Protein AF-A0A2G4G0X0-F1 (afdb_monomer_lite)

Secondary structure (DSSP, 8-state):
-EEEEEEPPPSSGGGHHHHTTEEEEEEEEEETTEEEEEEEEEE-GGGS-PPPPPSS----S-GGGSS-EEEEE--TT-S--EEEEE--

Sequence (88 aa):
MSSTSFELSPHVAGMQRVAATYSLHGQISLLKTTLQITYQIEGKLAELKIPNCSSQPLRQDLLWQATCLEFFLAAAGNSDYWEYNLSP

Structure (mmCIF, N/CA/C/O backbone):
data_AF-A0A2G4G0X0-F1
#
_entry.id   AF-A0A2G4G0X0-F1
#
loop_
_atom_site.group_PDB
_atom_site.id
_atom_site.type_symbol
_atom_site.label_atom_id
_atom_site.label_alt_id
_atom_site.label_comp_id
_atom_site.label_asym_id
_atom_site.label_entity_id
_atom_site.label_seq_id
_atom_site.pdbx_PDB_ins_code
_atom_site.Cartn_x
_atom_site.Cartn_y
_atom_site.Cartn_z
_atom_site.occupancy
_atom_site.B_iso_or_equiv
_atom_site.auth_seq_id
_atom_site.auth_comp_id
_atom_site.auth_asym_id
_atom_site.auth_atom_id
_atom_site.pdbx_PDB_model_num
ATOM 1 N N . MET A 1 1 ? -0.082 12.695 18.676 1.00 61.28 1 MET A N 1
ATOM 2 C CA . MET A 1 1 ? -0.393 11.841 17.510 1.00 61.28 1 MET A CA 1
ATOM 3 C C . MET A 1 1 ? 0.520 10.639 17.604 1.00 61.28 1 MET A C 1
ATOM 5 O O . MET A 1 1 ? 1.708 10.850 17.810 1.00 61.28 1 MET A O 1
ATOM 9 N N . SER A 1 2 ? -0.021 9.421 17.565 1.00 77.56 2 SER A N 1
ATOM 10 C CA . SER A 1 2 ? 0.814 8.216 17.523 1.00 77.56 2 SER A CA 1
ATOM 11 C C . SER A 1 2 ? 1.116 7.906 16.062 1.00 77.56 2 SER A C 1
ATOM 13 O O . SER A 1 2 ? 0.191 7.896 15.247 1.00 77.56 2 SER A O 1
ATOM 15 N N . SER A 1 3 ? 2.391 7.721 15.741 1.00 87.44 3 SER A N 1
ATOM 16 C CA . SER A 1 3 ? 2.855 7.292 14.425 1.00 87.44 3 SER A CA 1
ATOM 17 C C . SER A 1 3 ? 3.765 6.088 14.610 1.00 87.44 3 SER A C 1
ATOM 19 O O . SER A 1 3 ? 4.537 6.030 15.570 1.00 87.44 3 SER A O 1
ATOM 21 N N . THR A 1 4 ? 3.662 5.123 13.709 1.00 93.50 4 THR A N 1
ATOM 22 C CA . THR A 1 4 ? 4.485 3.919 13.707 1.00 93.50 4 THR A CA 1
ATOM 23 C C . THR A 1 4 ? 5.043 3.723 12.309 1.00 93.50 4 THR A C 1
ATOM 25 O O . THR A 1 4 ? 4.291 3.695 11.336 1.00 93.50 4 THR A O 1
ATOM 28 N N . SER A 1 5 ? 6.364 3.604 12.211 1.00 94.88 5 SER A N 1
ATOM 29 C CA . SER A 1 5 ? 7.029 3.196 10.976 1.00 94.88 5 SER A CA 1
ATOM 30 C C . SER A 1 5 ? 7.054 1.675 10.883 1.00 94.88 5 SER A C 1
ATOM 32 O O . SER A 1 5 ? 7.182 0.995 11.903 1.00 94.88 5 SER A O 1
ATOM 34 N N . PHE A 1 6 ? 6.967 1.150 9.670 1.00 91.81 6 PHE A N 1
ATOM 35 C CA . PHE A 1 6 ? 7.064 -0.278 9.401 1.00 91.81 6 PHE A CA 1
ATOM 36 C C . PHE A 1 6 ? 7.860 -0.545 8.122 1.00 91.81 6 PHE A C 1
ATOM 38 O O . PHE A 1 6 ? 7.979 0.317 7.250 1.00 91.81 6 PHE A O 1
ATOM 45 N N . GLU A 1 7 ? 8.374 -1.763 8.016 1.00 91.44 7 GLU A N 1
ATOM 46 C CA . GLU A 1 7 ? 8.981 -2.323 6.812 1.00 91.44 7 GLU A CA 1
ATOM 47 C C . GLU A 1 7 ? 8.238 -3.617 6.482 1.00 91.44 7 GLU A C 1
ATOM 49 O O . GLU A 1 7 ? 7.967 -4.431 7.371 1.00 91.44 7 GLU A O 1
ATOM 54 N N . LEU A 1 8 ? 7.862 -3.792 5.217 1.00 83.75 8 LEU A N 1
ATOM 55 C CA . LEU A 1 8 ? 7.174 -4.993 4.765 1.00 83.75 8 LEU A CA 1
ATOM 56 C C . LEU A 1 8 ? 8.182 -5.996 4.212 1.00 83.75 8 LEU A C 1
ATOM 58 O O . LEU A 1 8 ? 8.931 -5.715 3.280 1.00 83.75 8 LEU A O 1
ATOM 62 N N . SER A 1 9 ? 8.161 -7.198 4.782 1.00 81.69 9 SER A N 1
ATOM 63 C CA . SER A 1 9 ? 8.931 -8.340 4.296 1.00 81.69 9 SER A CA 1
ATOM 64 C C . SER A 1 9 ? 8.070 -9.215 3.380 1.00 81.69 9 SER A C 1
ATOM 66 O O . SER A 1 9 ? 6.891 -9.422 3.677 1.00 81.69 9 SER A O 1
ATOM 68 N N . PRO A 1 10 ? 8.622 -9.779 2.290 1.00 79.25 10 PRO A N 1
ATOM 69 C CA . PRO A 1 10 ? 7.869 -10.684 1.430 1.00 79.25 10 PRO A CA 1
ATOM 70 C C . PRO A 1 10 ? 7.344 -11.904 2.190 1.00 79.25 10 PRO A C 1
ATOM 72 O O . PRO A 1 10 ? 8.072 -12.536 2.952 1.00 79.25 10 PRO A O 1
ATOM 75 N N . HIS A 1 11 ? 6.091 -12.275 1.923 1.00 73.06 11 HIS A N 1
ATOM 76 C CA . HIS A 1 11 ? 5.402 -13.373 2.608 1.00 73.06 11 HIS A CA 1
ATOM 77 C C . HIS A 1 11 ? 6.019 -14.762 2.335 1.00 73.06 11 HIS A C 1
ATOM 79 O O . HIS A 1 11 ? 5.848 -15.687 3.125 1.00 73.06 11 HIS A O 1
ATOM 85 N N . VAL A 1 12 ? 6.745 -14.943 1.225 1.00 71.50 12 VAL A N 1
ATOM 86 C CA . VAL A 1 12 ? 7.277 -16.253 0.813 1.00 71.50 12 VAL A CA 1
ATOM 87 C C . VAL A 1 12 ? 8.800 -16.226 0.744 1.00 71.50 12 VAL A C 1
ATOM 89 O O . VAL A 1 12 ? 9.381 -15.407 0.034 1.00 71.50 12 VAL A O 1
ATOM 92 N N . ALA A 1 13 ? 9.450 -17.192 1.404 1.00 63.41 13 ALA A N 1
ATOM 93 C CA . ALA A 1 13 ? 10.910 -17.334 1.427 1.00 63.41 13 ALA A CA 1
ATOM 94 C C . ALA A 1 13 ? 11.544 -17.379 0.017 1.00 63.41 13 ALA A C 1
ATOM 96 O O . ALA A 1 13 ? 12.629 -16.855 -0.189 1.00 63.41 13 ALA A O 1
ATOM 97 N N . GLY A 1 14 ? 10.844 -17.909 -0.993 1.00 62.75 14 GLY A N 1
ATOM 98 C CA . GLY A 1 14 ? 11.308 -17.929 -2.389 1.00 62.75 14 GLY A CA 1
ATOM 99 C C . GLY A 1 14 ? 11.382 -16.560 -3.089 1.00 62.75 14 GLY A C 1
ATOM 100 O O . GLY A 1 14 ? 11.981 -16.460 -4.158 1.00 62.75 14 GLY A O 1
ATOM 101 N N . MET A 1 15 ? 10.821 -15.495 -2.504 1.00 67.75 15 MET A N 1
ATOM 102 C CA . MET A 1 15 ? 10.869 -14.128 -3.050 1.00 67.75 15 MET A CA 1
ATOM 103 C C . MET A 1 15 ? 12.071 -13.314 -2.548 1.00 67.75 15 MET A C 1
ATOM 105 O O . MET A 1 15 ? 12.128 -12.110 -2.773 1.00 67.75 15 MET A O 1
ATOM 109 N N . GLN A 1 16 ? 13.079 -13.940 -1.934 1.00 63.88 16 GLN A N 1
ATOM 110 C CA . GLN A 1 16 ? 14.298 -13.253 -1.469 1.00 63.88 16 GLN A CA 1
ATOM 111 C C . GLN A 1 16 ? 15.013 -12.455 -2.570 1.00 63.88 16 GLN A C 1
ATOM 113 O O . GLN A 1 16 ? 15.559 -11.389 -2.304 1.00 63.88 16 GLN A O 1
ATOM 118 N N . ARG A 1 17 ? 14.961 -12.911 -3.830 1.00 64.75 17 ARG A N 1
ATOM 119 C CA . ARG A 1 17 ? 15.482 -12.139 -4.975 1.00 64.75 17 ARG A CA 1
ATOM 120 C C . ARG A 1 17 ? 14.699 -10.848 -5.236 1.00 64.75 17 ARG A C 1
ATOM 122 O O . ARG A 1 17 ? 15.294 -9.848 -5.627 1.00 64.75 17 ARG A O 1
ATOM 129 N N . VAL A 1 18 ? 13.387 -10.864 -5.003 1.00 69.06 18 VAL A N 1
ATOM 130 C CA . VAL A 1 18 ? 12.521 -9.678 -5.095 1.00 69.06 18 VAL A CA 1
ATOM 131 C C . VAL A 1 18 ? 12.791 -8.752 -3.907 1.00 69.06 18 VAL A C 1
ATOM 133 O O . VAL A 1 18 ? 12.967 -7.560 -4.121 1.00 69.06 18 VAL A O 1
ATOM 136 N N . ALA A 1 19 ? 12.951 -9.303 -2.697 1.00 67.00 19 ALA A N 1
ATOM 137 C CA . ALA A 1 19 ? 13.342 -8.558 -1.491 1.00 67.00 19 ALA A CA 1
ATOM 138 C C . ALA A 1 19 ? 14.696 -7.839 -1.641 1.00 67.00 19 ALA A C 1
ATOM 140 O O . ALA A 1 19 ? 14.906 -6.767 -1.094 1.00 67.00 19 ALA A O 1
ATOM 141 N N . ALA A 1 20 ? 15.626 -8.430 -2.398 1.00 75.25 20 ALA A N 1
ATOM 142 C CA . ALA A 1 20 ? 16.916 -7.813 -2.700 1.00 75.25 20 ALA A CA 1
ATOM 143 C C . ALA A 1 20 ? 16.825 -6.701 -3.763 1.00 75.25 20 ALA A C 1
ATOM 145 O O . ALA A 1 20 ? 17.778 -5.949 -3.944 1.00 75.25 20 ALA A O 1
ATOM 146 N N . THR A 1 21 ? 15.711 -6.627 -4.498 1.00 86.94 21 THR A N 1
ATOM 147 C CA . THR A 1 21 ? 15.511 -5.673 -5.601 1.00 86.94 21 THR A CA 1
ATOM 148 C C . THR A 1 21 ? 14.612 -4.508 -5.197 1.00 86.94 21 THR A C 1
ATOM 150 O O . THR A 1 21 ? 14.793 -3.405 -5.712 1.00 86.94 21 THR A O 1
ATOM 153 N N . TYR A 1 22 ? 13.662 -4.750 -4.294 1.00 89.69 22 TYR A N 1
ATOM 154 C CA . TYR A 1 22 ? 12.693 -3.766 -3.835 1.00 89.69 22 TYR A CA 1
ATOM 155 C C . TYR A 1 22 ? 12.62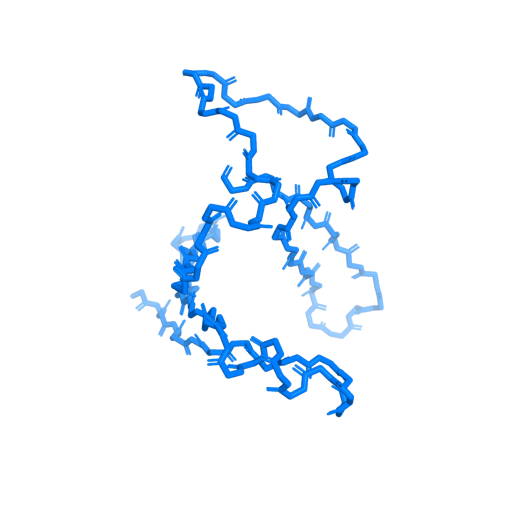9 -3.734 -2.316 1.00 89.69 22 TYR A C 1
ATOM 157 O O . TYR A 1 22 ? 12.609 -4.785 -1.678 1.00 89.69 22 TYR A O 1
ATOM 165 N N . SER A 1 23 ? 12.511 -2.534 -1.761 1.00 91.38 23 SER A N 1
ATOM 166 C CA . SER A 1 23 ? 12.156 -2.320 -0.361 1.00 91.38 23 SER A CA 1
ATOM 167 C C . SER A 1 23 ? 10.823 -1.581 -0.285 1.00 91.38 23 SER A C 1
ATOM 169 O O . SER A 1 23 ? 10.495 -0.761 -1.149 1.00 91.38 23 SER A O 1
ATOM 171 N N . LEU A 1 24 ? 10.028 -1.904 0.733 1.00 91.56 24 LEU A N 1
ATOM 172 C CA . LEU A 1 24 ? 8.749 -1.255 0.983 1.00 91.56 24 LEU A CA 1
ATOM 173 C C . LEU A 1 24 ? 8.667 -0.846 2.446 1.00 91.56 24 LEU A C 1
ATOM 175 O O . LEU A 1 24 ? 8.528 -1.681 3.341 1.00 91.56 24 LEU A O 1
ATOM 179 N N . HIS A 1 25 ? 8.729 0.459 2.660 1.00 94.56 25 HIS A N 1
ATOM 180 C CA . HIS A 1 25 ? 8.588 1.078 3.965 1.00 94.56 25 HIS A CA 1
ATOM 181 C C . HIS A 1 25 ? 7.258 1.807 4.045 1.00 94.56 25 HIS A C 1
ATOM 183 O O . HIS A 1 25 ? 6.649 2.159 3.032 1.00 94.56 25 HIS A O 1
ATOM 189 N N . GLY A 1 26 ? 6.823 2.092 5.260 1.00 94.62 26 GLY A N 1
ATOM 190 C CA . GLY A 1 26 ? 5.688 2.964 5.440 1.00 94.62 26 GLY A CA 1
ATOM 191 C C . GLY A 1 26 ? 5.592 3.560 6.822 1.00 94.62 26 GLY A C 1
ATOM 192 O O . GLY A 1 26 ? 6.336 3.225 7.745 1.00 94.62 26 GLY A O 1
ATOM 193 N N . GLN A 1 27 ? 4.651 4.482 6.935 1.00 96.44 27 GLN A N 1
ATOM 194 C CA . GLN A 1 27 ? 4.254 5.093 8.188 1.00 96.44 27 GLN A CA 1
ATOM 195 C C . GLN A 1 27 ? 2.745 5.030 8.306 1.00 96.44 27 GLN A C 1
ATOM 197 O O . GLN A 1 27 ? 2.030 5.323 7.349 1.00 96.44 27 GLN A O 1
ATOM 202 N N . ILE A 1 28 ? 2.268 4.681 9.493 1.00 95.31 28 ILE A N 1
ATOM 203 C CA . ILE A 1 28 ? 0.853 4.691 9.837 1.00 95.31 28 ILE A CA 1
ATOM 204 C C . ILE A 1 28 ? 0.629 5.610 11.030 1.00 95.31 28 ILE A C 1
ATOM 206 O O . ILE A 1 28 ? 1.361 5.557 12.018 1.00 95.31 28 ILE A O 1
ATOM 210 N N . SER A 1 29 ? -0.382 6.469 10.946 1.00 95.25 29 SER A N 1
ATOM 211 C CA . SER A 1 29 ? -0.750 7.369 12.036 1.00 95.25 29 SER A CA 1
ATOM 212 C C . SER A 1 29 ? -2.260 7.529 12.146 1.00 95.25 29 SER A C 1
ATOM 214 O O . SER A 1 29 ? -2.977 7.553 11.147 1.00 95.25 29 SER A O 1
ATOM 216 N N . LEU A 1 30 ? -2.745 7.646 13.383 1.00 92.69 30 LEU A N 1
ATOM 217 C CA . LEU A 1 30 ? -4.147 7.944 13.662 1.00 92.69 30 LEU A CA 1
ATOM 218 C C . LEU A 1 30 ? -4.301 9.432 14.002 1.00 92.69 30 LEU A C 1
ATOM 220 O O . LEU A 1 30 ? -3.807 9.918 15.026 1.00 92.69 30 LEU A O 1
ATOM 224 N N . LEU A 1 31 ? -5.010 10.151 13.136 1.00 92.50 31 LEU A N 1
ATOM 225 C CA . LEU A 1 31 ? -5.284 11.581 13.225 1.00 92.50 31 LEU A CA 1
ATOM 226 C C . LEU A 1 31 ? -6.766 11.798 13.543 1.00 92.50 31 LEU A C 1
ATOM 228 O O . LEU A 1 31 ? -7.598 11.915 12.646 1.00 92.50 31 LEU A O 1
ATOM 232 N N . LYS A 1 32 ? -7.103 11.868 14.837 1.00 89.69 32 LYS A N 1
ATOM 233 C CA . LYS A 1 32 ? -8.489 11.932 15.340 1.00 89.69 32 LYS A CA 1
ATOM 234 C C . LYS A 1 32 ? -9.313 10.727 14.860 1.00 89.69 32 LYS A C 1
ATOM 236 O O . LYS A 1 32 ? -9.298 9.693 15.510 1.00 89.69 32 LYS A O 1
ATOM 241 N N . THR A 1 33 ? -9.994 10.864 13.727 1.00 90.81 33 THR A N 1
ATOM 242 C CA . THR A 1 33 ? -10.859 9.854 13.099 1.00 90.81 33 THR A CA 1
ATOM 243 C C . THR A 1 33 ? -10.336 9.389 11.738 1.00 90.81 33 THR A C 1
ATOM 245 O O . THR A 1 33 ? -11.018 8.648 11.041 1.00 90.81 33 THR A O 1
ATOM 248 N N . THR A 1 34 ? -9.150 9.845 11.330 1.00 92.81 34 THR A N 1
ATOM 249 C CA . THR A 1 34 ? -8.536 9.515 10.040 1.00 92.81 34 THR A CA 1
ATOM 250 C C . THR A 1 34 ? -7.314 8.640 10.257 1.00 92.81 34 THR A C 1
ATOM 252 O O . THR A 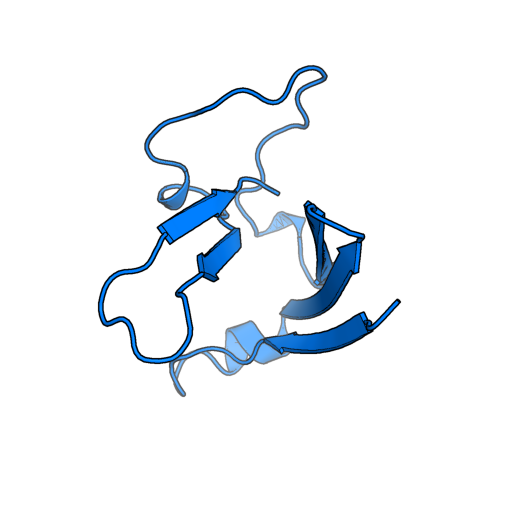1 34 ? -6.415 9.009 11.013 1.00 92.81 34 THR A O 1
ATOM 255 N N . LEU A 1 35 ? -7.271 7.495 9.582 1.00 93.06 35 LEU A N 1
ATOM 256 C CA . LEU A 1 35 ? -6.064 6.690 9.467 1.00 93.06 35 LEU A CA 1
ATOM 257 C C . LEU A 1 35 ? -5.273 7.194 8.261 1.00 93.06 35 LEU A C 1
ATOM 259 O O . LEU A 1 35 ? -5.774 7.163 7.140 1.00 93.06 35 LEU A O 1
ATOM 263 N N . GLN A 1 36 ? -4.060 7.680 8.494 1.00 95.12 36 GLN A N 1
ATOM 264 C CA . GLN A 1 36 ? -3.152 8.084 7.430 1.00 95.12 36 GLN A CA 1
ATOM 265 C C . GLN A 1 36 ? -2.064 7.026 7.288 1.00 95.12 36 GLN A C 1
ATOM 267 O O . GLN A 1 36 ? -1.387 6.705 8.267 1.00 95.12 36 GLN A O 1
ATOM 272 N N . ILE A 1 37 ? -1.895 6.520 6.068 1.00 94.69 37 ILE A N 1
ATOM 273 C CA . ILE A 1 37 ? -0.854 5.560 5.709 1.00 94.69 37 ILE A CA 1
ATOM 274 C C . ILE A 1 37 ? -0.050 6.151 4.555 1.00 94.69 37 ILE A C 1
ATOM 276 O O . ILE A 1 37 ? -0.624 6.593 3.562 1.00 94.69 37 ILE A O 1
ATOM 280 N N . THR A 1 38 ? 1.270 6.151 4.693 1.00 95.06 38 THR A N 1
ATOM 281 C CA . THR A 1 38 ? 2.206 6.506 3.626 1.00 95.06 38 THR A CA 1
ATOM 282 C C . THR A 1 38 ? 3.029 5.275 3.295 1.00 95.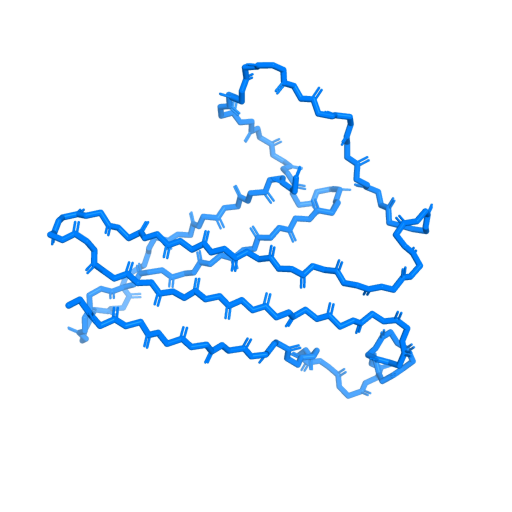06 38 THR A C 1
ATOM 284 O O . THR A 1 38 ? 3.581 4.658 4.204 1.00 95.06 38 THR A O 1
ATOM 287 N N . TYR A 1 39 ? 3.140 4.951 2.010 1.00 94.19 39 TYR A N 1
ATOM 288 C CA . TYR A 1 39 ? 4.013 3.897 1.502 1.00 94.19 39 TYR A CA 1
ATOM 289 C C . TYR A 1 39 ? 5.174 4.514 0.729 1.00 94.19 39 TYR A C 1
ATOM 291 O O . TYR A 1 39 ? 4.998 5.496 0.009 1.00 94.19 39 TYR A O 1
ATOM 299 N N . GLN A 1 40 ? 6.349 3.913 0.855 1.00 95.12 40 GLN A N 1
ATOM 300 C CA . GLN A 1 40 ? 7.545 4.256 0.101 1.00 95.12 40 GLN A CA 1
ATOM 301 C C . GLN A 1 40 ? 8.109 2.974 -0.502 1.00 95.12 40 GLN A C 1
ATOM 303 O O . GLN A 1 40 ? 8.595 2.103 0.219 1.00 95.12 40 GLN A O 1
ATOM 308 N N . ILE A 1 41 ? 8.003 2.866 -1.826 1.00 92.75 41 ILE A N 1
ATOM 309 C CA . ILE A 1 41 ? 8.551 1.760 -2.611 1.00 92.75 41 ILE A CA 1
ATOM 310 C C . ILE A 1 41 ? 9.869 2.238 -3.220 1.00 92.75 41 ILE A C 1
ATOM 312 O O . ILE A 1 41 ? 9.892 3.243 -3.932 1.00 92.75 41 ILE A O 1
ATOM 316 N N . GLU A 1 42 ? 10.951 1.506 -2.990 1.00 93.25 42 GLU A N 1
ATOM 317 C CA . GLU A 1 42 ? 12.247 1.758 -3.623 1.00 93.25 42 GLU A CA 1
ATOM 318 C C . GLU A 1 42 ? 12.714 0.524 -4.390 1.00 93.25 42 GLU A C 1
ATOM 320 O O . GLU A 1 42 ? 12.307 -0.598 -4.093 1.00 93.25 42 GLU A O 1
ATOM 325 N N . GLY A 1 43 ? 13.570 0.729 -5.392 1.00 93.19 43 GLY A N 1
ATOM 326 C CA . GLY A 1 43 ? 14.100 -0.338 -6.236 1.00 93.19 43 GLY A CA 1
ATOM 327 C C . GLY A 1 43 ? 13.956 -0.031 -7.720 1.00 93.19 43 GLY A C 1
ATOM 328 O O . GLY A 1 43 ? 13.923 1.126 -8.145 1.00 93.19 43 GLY A O 1
ATOM 329 N N . LYS A 1 44 ? 13.856 -1.077 -8.539 1.00 92.75 44 LYS A N 1
ATOM 330 C CA . LYS A 1 44 ? 13.727 -0.952 -9.997 1.00 92.75 44 LYS A CA 1
ATOM 331 C C . LYS A 1 44 ? 12.287 -0.673 -10.433 1.00 92.75 44 LYS A C 1
ATOM 333 O O . LYS A 1 44 ? 11.664 -1.492 -11.097 1.00 92.75 44 LYS A O 1
ATOM 338 N N . LEU A 1 45 ? 11.746 0.491 -10.077 1.00 91.81 45 LEU A N 1
ATOM 339 C CA . LEU A 1 45 ? 10.324 0.820 -10.284 1.00 91.81 45 LEU A CA 1
ATOM 340 C C . LEU A 1 45 ? 9.841 0.669 -11.740 1.00 91.81 45 LEU A C 1
ATOM 342 O O . LEU A 1 45 ? 8.675 0.371 -11.962 1.00 91.81 45 LEU A O 1
ATOM 346 N N . ALA A 1 46 ? 10.729 0.812 -12.728 1.00 91.94 46 ALA A N 1
ATOM 347 C CA . ALA A 1 46 ? 10.408 0.612 -14.144 1.00 91.94 46 ALA A CA 1
ATOM 348 C C . ALA A 1 46 ? 10.040 -0.842 -14.516 1.00 91.94 46 ALA A C 1
ATOM 350 O O . ALA A 1 46 ? 9.454 -1.071 -15.570 1.00 91.94 46 ALA A O 1
ATOM 351 N N . GLU A 1 47 ? 10.392 -1.825 -13.682 1.00 92.12 47 GLU A N 1
ATOM 352 C CA . GLU A 1 47 ? 9.996 -3.231 -13.849 1.00 92.12 47 GLU A CA 1
ATOM 353 C C . GLU A 1 47 ? 8.623 -3.524 -13.200 1.00 92.12 47 GLU A C 1
ATOM 355 O O . GLU A 1 47 ? 8.056 -4.599 -13.412 1.00 92.12 47 GLU A O 1
ATOM 360 N N . LEU A 1 48 ? 8.064 -2.577 -12.431 1.00 91.06 48 LEU A N 1
ATOM 361 C CA . LEU A 1 48 ? 6.728 -2.674 -11.843 1.00 91.06 48 LEU A CA 1
ATOM 362 C C . LEU A 1 48 ? 5.660 -2.161 -12.817 1.00 91.06 48 LEU A C 1
ATOM 364 O O . LEU A 1 48 ? 5.874 -1.226 -13.588 1.00 91.06 48 LEU A O 1
ATOM 368 N N . LYS A 1 49 ? 4.461 -2.745 -12.746 1.00 93.62 49 LYS A N 1
ATOM 369 C CA . LYS A 1 49 ? 3.290 -2.296 -13.511 1.00 93.62 49 LYS A CA 1
ATOM 370 C C . LYS A 1 49 ? 2.556 -1.200 -12.738 1.00 93.62 49 LYS A C 1
ATOM 372 O O . LYS A 1 49 ? 1.446 -1.420 -12.257 1.00 93.62 49 LYS A O 1
ATOM 377 N N . ILE A 1 50 ? 3.197 -0.041 -12.601 1.00 92.31 50 ILE A N 1
ATOM 378 C CA . ILE A 1 50 ? 2.608 1.141 -11.959 1.00 92.31 50 ILE A CA 1
ATOM 379 C C . ILE A 1 50 ? 1.805 1.919 -13.016 1.00 92.31 50 ILE A C 1
ATOM 381 O O . ILE A 1 50 ? 2.370 2.280 -14.053 1.00 92.31 50 ILE A O 1
ATOM 385 N N . PRO A 1 51 ? 0.496 2.150 -12.816 1.00 88.38 51 PRO A N 1
ATOM 386 C CA . PRO A 1 51 ? -0.299 2.946 -13.744 1.00 88.38 51 PRO A CA 1
ATOM 387 C C . PRO A 1 51 ? 0.108 4.427 -13.698 1.00 88.38 51 PRO A C 1
ATOM 389 O O . PRO A 1 51 ? 0.692 4.910 -12.733 1.00 88.38 51 PRO A O 1
ATOM 392 N N . ASN A 1 52 ? -0.217 5.173 -14.754 1.00 88.00 52 ASN A N 1
ATOM 393 C CA . ASN A 1 52 ? 0.032 6.614 -14.778 1.00 88.00 52 ASN A CA 1
ATOM 394 C C . ASN A 1 52 ? -0.791 7.328 -13.699 1.00 88.00 52 ASN A C 1
ATOM 396 O O . ASN A 1 52 ? -1.970 7.017 -13.511 1.00 88.00 52 ASN A O 1
ATOM 400 N N . CYS A 1 53 ? -0.204 8.348 -13.069 1.00 85.81 53 CYS A N 1
ATOM 401 C CA . CYS A 1 53 ? -0.915 9.184 -12.108 1.00 85.81 53 CYS A CA 1
ATOM 402 C C . CYS A 1 53 ? -2.183 9.791 -12.727 1.00 85.81 53 CYS A C 1
ATOM 404 O O . CYS A 1 53 ? -2.136 10.421 -13.786 1.00 85.81 53 CYS A O 1
ATOM 406 N N . SER A 1 54 ? -3.305 9.657 -12.020 1.00 85.06 54 SER A N 1
ATOM 407 C CA . SER A 1 54 ? -4.543 10.373 -12.328 1.00 85.06 54 SER A CA 1
ATOM 408 C C . SER A 1 54 ? -4.622 11.649 -11.495 1.00 85.06 54 SER A C 1
ATOM 410 O O . SER A 1 54 ? -4.368 11.627 -10.292 1.00 85.06 54 SER A O 1
ATOM 412 N N . SER A 1 55 ? -5.042 12.760 -12.104 1.00 86.62 55 SER A N 1
ATOM 413 C CA . SER A 1 55 ? -5.349 13.998 -11.372 1.00 86.62 55 SER A CA 1
ATOM 414 C C . SER A 1 55 ? -6.586 13.866 -10.474 1.00 86.62 55 SER A C 1
ATOM 416 O O . SER A 1 55 ? -6.809 14.707 -9.604 1.00 86.62 55 SER A O 1
ATOM 418 N N . GLN A 1 56 ? -7.389 12.817 -10.679 1.00 89.19 56 GLN A N 1
ATOM 419 C CA . GLN A 1 56 ? -8.576 12.493 -9.897 1.00 89.19 56 GLN A CA 1
ATOM 420 C C . GLN A 1 56 ? -8.586 10.985 -9.598 1.00 89.19 56 GLN A C 1
ATOM 422 O O . GLN A 1 56 ? -9.010 10.195 -10.449 1.00 89.19 56 GLN A O 1
ATOM 427 N N . PRO A 1 57 ? -8.086 10.546 -8.429 1.00 85.81 57 PRO A N 1
ATOM 428 C CA . PRO A 1 57 ? -8.191 9.149 -8.031 1.00 85.81 57 PRO A CA 1
ATOM 429 C C . PRO A 1 57 ? -9.664 8.797 -7.789 1.00 85.81 57 PRO A C 1
ATOM 431 O O . PRO A 1 57 ? -10.381 9.500 -7.078 1.00 85.81 57 PRO A O 1
ATOM 434 N N . LEU A 1 58 ? -10.118 7.703 -8.396 1.00 90.50 58 LEU A N 1
ATOM 435 C CA . LEU A 1 58 ? -11.480 7.186 -8.276 1.00 90.50 58 LEU A CA 1
ATOM 436 C C . LEU A 1 58 ? -11.429 5.726 -7.827 1.00 90.50 58 LEU A C 1
ATOM 438 O O . LEU A 1 58 ? -10.413 5.053 -8.001 1.00 90.50 58 LEU A O 1
ATOM 442 N N . ARG A 1 59 ? -12.535 5.224 -7.269 1.00 91.94 59 ARG A N 1
ATOM 443 C CA . ARG A 1 59 ? -12.682 3.791 -6.991 1.00 91.94 59 ARG A CA 1
ATOM 444 C C . ARG A 1 59 ? -12.614 3.018 -8.311 1.00 91.94 59 ARG A C 1
ATOM 446 O O . ARG A 1 59 ? -13.266 3.402 -9.278 1.00 91.94 59 ARG A O 1
ATOM 453 N N . GLN A 1 60 ? -11.827 1.952 -8.321 1.00 90.31 60 GLN A N 1
ATOM 454 C CA . GLN A 1 60 ? -11.606 1.080 -9.471 1.00 90.31 60 GLN A CA 1
ATOM 455 C C . GLN A 1 60 ? -11.748 -0.373 -9.032 1.00 90.31 60 GLN A C 1
ATOM 457 O O . GLN A 1 60 ? -11.487 -0.702 -7.872 1.00 90.31 60 GLN A O 1
ATOM 462 N N . ASP A 1 61 ? -12.117 -1.227 -9.976 1.00 93.12 61 ASP A N 1
ATOM 463 C CA . ASP A 1 61 ? -12.124 -2.671 -9.786 1.00 93.12 61 ASP A CA 1
ATOM 464 C C . ASP A 1 61 ? -10.789 -3.277 -10.239 1.00 93.12 61 ASP A C 1
ATOM 466 O O . ASP A 1 61 ? -10.045 -2.683 -11.019 1.00 93.12 61 ASP A O 1
ATOM 470 N N . LEU A 1 62 ? -10.499 -4.494 -9.768 1.00 92.50 62 LEU A N 1
ATOM 471 C CA . LEU A 1 62 ? -9.401 -5.333 -10.270 1.00 92.50 62 LEU A CA 1
ATOM 472 C C . LEU A 1 62 ? -7.985 -4.726 -10.148 1.00 92.50 62 LEU A C 1
ATOM 474 O O . LEU A 1 62 ? -7.089 -5.102 -10.904 1.00 92.50 62 LEU A O 1
ATOM 478 N N . LEU A 1 63 ? -7.751 -3.847 -9.165 1.00 93.19 63 LEU A N 1
ATOM 479 C CA . LEU A 1 63 ? -6.441 -3.213 -8.922 1.00 93.19 63 LEU A CA 1
ATOM 480 C C . LEU A 1 63 ? -5.287 -4.222 -8.759 1.00 93.19 63 LEU A C 1
ATOM 482 O O . LEU A 1 63 ? -4.172 -3.968 -9.210 1.00 93.19 63 LEU A O 1
ATOM 486 N N . TRP A 1 64 ? -5.578 -5.401 -8.202 1.00 90.00 64 TRP A N 1
ATOM 487 C CA . TRP A 1 64 ? -4.647 -6.520 -8.011 1.00 90.00 64 TRP A CA 1
ATOM 488 C C . TRP A 1 64 ? -4.057 -7.107 -9.309 1.00 90.00 64 TRP A C 1
ATOM 490 O O . TRP A 1 64 ? -3.117 -7.897 -9.257 1.00 90.00 64 TRP A O 1
ATOM 500 N N . GLN A 1 65 ? -4.576 -6.741 -10.488 1.00 92.69 65 GLN A N 1
ATOM 501 C CA . GLN A 1 65 ? -3.993 -7.145 -11.776 1.00 92.69 65 GLN A CA 1
ATOM 502 C C . GLN A 1 65 ? -2.736 -6.337 -12.160 1.00 92.69 65 GLN A C 1
ATOM 504 O O . GLN A 1 65 ? -1.994 -6.735 -13.066 1.00 92.69 65 GLN A O 1
ATOM 509 N N . ALA A 1 66 ? -2.496 -5.208 -11.488 1.00 93.44 66 ALA A N 1
ATOM 510 C CA . ALA A 1 66 ? -1.316 -4.358 -11.629 1.00 93.44 66 ALA A CA 1
ATOM 511 C C . ALA A 1 66 ? -0.494 -4.357 -10.323 1.00 93.44 66 ALA A C 1
ATOM 513 O O . ALA A 1 66 ? -0.629 -5.256 -9.494 1.00 93.44 66 ALA A O 1
ATOM 514 N N . THR A 1 67 ? 0.395 -3.378 -10.130 1.00 92.25 67 THR A N 1
ATOM 515 C CA . THR A 1 67 ? 0.999 -3.159 -8.809 1.00 92.25 67 THR A CA 1
ATOM 516 C C . THR A 1 67 ? -0.067 -2.612 -7.855 1.00 92.25 67 THR A C 1
ATOM 518 O O . THR A 1 67 ? -0.635 -1.556 -8.117 1.00 92.25 67 THR A O 1
ATOM 521 N N . CYS A 1 68 ? -0.325 -3.328 -6.759 1.00 92.94 68 CYS A N 1
ATOM 522 C CA . CYS A 1 68 ? -1.318 -2.984 -5.742 1.00 92.94 68 CYS A CA 1
ATOM 523 C C . CYS A 1 68 ? -0.651 -2.900 -4.362 1.00 92.94 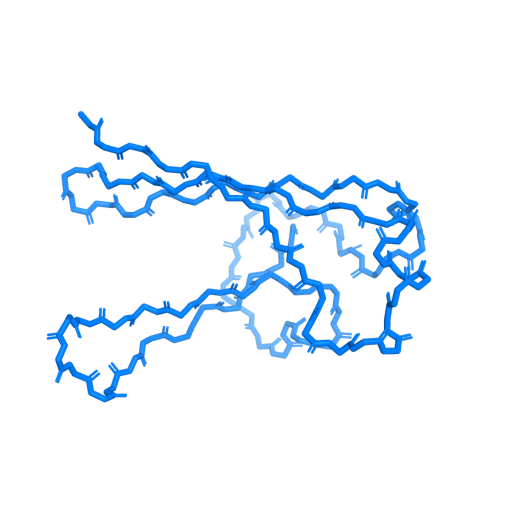68 CYS A C 1
ATOM 525 O O . CYS A 1 68 ? 0.215 -3.716 -4.035 1.00 92.94 68 CYS A O 1
ATOM 527 N N . LEU A 1 69 ? -1.045 -1.907 -3.567 1.00 93.44 69 LEU A N 1
ATOM 528 C CA . LEU A 1 69 ? -0.724 -1.780 -2.150 1.00 93.44 69 LEU A CA 1
ATOM 529 C C . LEU A 1 69 ? -1.973 -2.118 -1.341 1.00 93.44 69 LEU A C 1
ATOM 531 O O . LEU A 1 69 ? -3.035 -1.532 -1.554 1.00 93.44 69 LEU A O 1
ATOM 535 N N . GLU A 1 70 ? -1.833 -3.046 -0.402 1.00 94.06 70 GLU A N 1
ATOM 536 C CA . GLU A 1 70 ? -2.952 -3.562 0.380 1.00 94.06 70 GLU A CA 1
ATOM 537 C C . GLU A 1 70 ? -2.777 -3.252 1.867 1.00 94.06 70 GLU A C 1
ATOM 539 O O . GLU A 1 70 ? -1.668 -3.294 2.413 1.00 94.06 70 GLU A O 1
ATOM 544 N N . PHE A 1 71 ? -3.887 -2.952 2.542 1.00 93.00 71 PHE A N 1
ATOM 545 C CA . PHE A 1 71 ? -3.950 -3.011 3.998 1.00 93.00 71 PHE A CA 1
ATOM 546 C C . PHE A 1 71 ? -5.295 -3.535 4.484 1.00 93.00 71 PHE A C 1
ATOM 548 O O . PHE A 1 71 ? -6.338 -3.362 3.851 1.00 93.00 71 PHE A O 1
ATOM 555 N N . PHE A 1 72 ? -5.247 -4.146 5.661 1.00 93.56 72 PHE A N 1
ATOM 556 C CA . PHE A 1 72 ? -6.368 -4.820 6.291 1.00 93.56 72 PHE A CA 1
ATOM 557 C C . PHE A 1 72 ? -6.620 -4.168 7.648 1.00 93.56 72 PHE A C 1
ATOM 559 O O . PHE A 1 72 ? -5.694 -4.008 8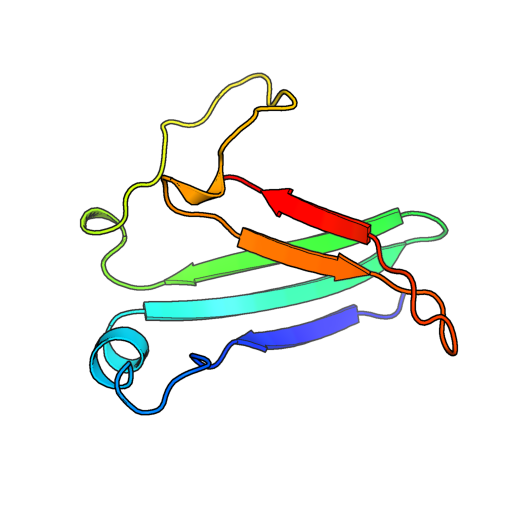.445 1.00 93.56 72 PHE A O 1
ATOM 566 N N . LEU A 1 73 ? -7.862 -3.761 7.908 1.00 93.38 73 LEU A N 1
ATOM 567 C CA . LEU A 1 73 ? -8.250 -3.065 9.132 1.00 93.38 73 LEU A CA 1
ATOM 568 C C . LEU A 1 73 ? -9.395 -3.799 9.827 1.00 93.38 73 LEU A C 1
ATOM 570 O O . LEU A 1 73 ? -10.498 -3.891 9.293 1.00 93.38 73 LEU A O 1
ATOM 574 N N . ALA A 1 74 ? -9.149 -4.249 11.053 1.00 94.06 74 ALA A N 1
ATOM 575 C CA . ALA A 1 74 ? -10.153 -4.847 11.924 1.00 94.06 74 ALA A CA 1
ATOM 576 C C . ALA A 1 74 ? -10.201 -4.111 13.267 1.00 94.06 74 ALA A C 1
ATOM 578 O O . ALA A 1 74 ? -9.185 -3.613 13.760 1.00 94.06 74 ALA A O 1
ATOM 579 N N . ALA A 1 75 ? -11.381 -4.074 13.885 1.00 91.25 75 ALA A N 1
ATOM 580 C CA . ALA A 1 75 ? -11.477 -3.733 15.299 1.00 91.25 75 ALA A CA 1
ATOM 581 C C . ALA A 1 75 ? -10.869 -4.870 16.133 1.00 91.25 75 ALA A C 1
ATOM 583 O O . ALA A 1 75 ? -11.030 -6.045 15.802 1.00 91.25 75 ALA A O 1
ATOM 584 N N . ALA A 1 76 ? -10.183 -4.533 17.226 1.00 90.81 76 ALA A N 1
ATOM 585 C CA . ALA A 1 76 ? -9.572 -5.536 18.092 1.00 90.81 76 ALA A CA 1
ATOM 586 C C . ALA A 1 76 ? -10.619 -6.551 18.590 1.00 90.81 76 ALA A C 1
ATOM 588 O O . ALA A 1 76 ? -11.667 -6.167 19.108 1.00 90.81 76 ALA A O 1
ATOM 589 N N . GLY A 1 77 ? -10.324 -7.843 18.429 1.00 93.81 77 GLY A N 1
ATOM 590 C CA . GLY A 1 77 ? -11.224 -8.938 18.800 1.00 93.81 77 GLY A CA 1
ATOM 591 C C . GLY A 1 77 ? -12.317 -9.264 17.775 1.00 93.81 77 GLY A C 1
ATOM 592 O O . GLY A 1 77 ? -13.070 -10.204 18.010 1.00 93.81 77 GLY A O 1
ATOM 593 N N . ASN A 1 78 ? -12.405 -8.541 16.653 1.00 93.75 78 ASN A N 1
ATOM 594 C CA . ASN A 1 78 ? -13.301 -8.889 15.550 1.00 93.75 78 ASN A CA 1
ATOM 595 C C . ASN A 1 78 ? -12.599 -9.804 14.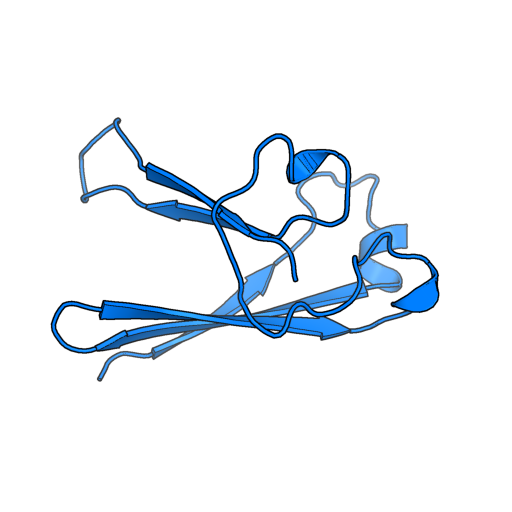527 1.00 93.75 78 ASN A C 1
ATOM 597 O O . ASN A 1 78 ? -11.426 -9.602 14.216 1.00 93.75 78 ASN A O 1
ATOM 601 N N . SER A 1 79 ? -13.322 -10.798 14.006 1.00 92.19 79 SER A N 1
ATOM 602 C CA . SER A 1 79 ? -12.884 -11.616 12.868 1.00 92.19 79 SER A CA 1
ATOM 603 C C . SER A 1 79 ? -13.093 -10.912 11.529 1.00 92.19 79 SER A C 1
ATOM 605 O O . SER A 1 79 ? -12.370 -11.194 10.576 1.00 92.19 79 SER A O 1
ATOM 607 N N . ASP A 1 80 ? -14.065 -10.002 11.459 1.00 96.38 80 ASP A N 1
ATOM 608 C CA . ASP A 1 80 ? -14.352 -9.238 10.251 1.00 96.38 80 ASP A CA 1
ATOM 609 C C . ASP A 1 80 ? -13.349 -8.096 10.091 1.00 96.38 80 ASP A C 1
ATOM 611 O O . ASP A 1 80 ? -12.978 -7.411 11.053 1.00 96.38 80 ASP A O 1
ATOM 615 N N . TYR A 1 81 ? -12.949 -7.857 8.847 1.00 96.44 81 TYR A N 1
ATOM 616 C CA . TYR A 1 81 ? -12.016 -6.803 8.487 1.00 96.44 81 TYR A CA 1
ATOM 617 C C . TYR A 1 81 ? -12.461 -6.082 7.220 1.00 96.44 81 TYR A C 1
ATOM 619 O O . TYR A 1 81 ? -13.206 -6.605 6.392 1.00 96.44 81 TYR A O 1
ATOM 627 N N . TRP A 1 82 ? -11.958 -4.865 7.070 1.00 95.25 82 TRP A N 1
ATOM 628 C CA . TRP A 1 82 ? -11.989 -4.125 5.823 1.00 95.25 82 TRP A CA 1
ATOM 629 C C . TRP A 1 82 ? -10.679 -4.338 5.087 1.00 95.25 82 TRP A C 1
ATOM 631 O O . TRP A 1 82 ? -9.606 -4.137 5.657 1.00 95.25 82 TRP A O 1
ATOM 641 N N . GLU A 1 83 ? -10.778 -4.720 3.823 1.00 95.75 83 GLU A N 1
ATOM 642 C CA . GLU A 1 83 ? -9.653 -4.773 2.902 1.00 95.75 83 GLU A CA 1
ATOM 643 C C . GLU A 1 83 ? -9.649 -3.526 2.027 1.00 95.75 83 GLU A C 1
ATOM 645 O O . GLU A 1 83 ? -10.665 -3.146 1.435 1.00 95.75 83 GLU A O 1
ATOM 650 N N . TYR A 1 84 ? -8.486 -2.898 1.931 1.00 94.25 84 TYR A N 1
ATOM 651 C CA . TYR A 1 84 ? -8.260 -1.759 1.065 1.00 94.25 84 TYR A CA 1
ATOM 652 C C . TYR A 1 84 ? -7.187 -2.118 0.050 1.00 94.25 84 TYR A C 1
ATOM 654 O O . TYR A 1 84 ? -6.051 -2.401 0.416 1.00 94.25 84 TYR A O 1
ATOM 662 N N . ASN A 1 85 ? -7.569 -2.057 -1.223 1.00 95.06 85 ASN A N 1
ATOM 663 C CA . ASN A 1 85 ? -6.690 -2.214 -2.373 1.00 95.06 85 ASN A CA 1
ATOM 664 C C . ASN A 1 85 ? -6.433 -0.830 -2.974 1.00 95.06 85 ASN A C 1
ATOM 666 O O . ASN A 1 85 ? -7.389 -0.110 -3.279 1.00 95.06 85 ASN A O 1
ATOM 670 N N . LEU A 1 86 ? -5.168 -0.449 -3.132 1.00 93.19 86 LEU A N 1
ATOM 671 C CA . LEU A 1 86 ? -4.758 0.872 -3.601 1.00 93.19 86 LEU A CA 1
ATOM 672 C C . LEU A 1 86 ? -3.778 0.736 -4.768 1.00 93.19 86 LEU A C 1
ATOM 674 O O . LEU A 1 86 ? -2.785 0.018 -4.679 1.00 93.19 86 LEU A O 1
ATOM 678 N N . SER A 1 87 ? -4.028 1.471 -5.850 1.00 92.50 87 SER A N 1
ATOM 679 C CA . SER A 1 87 ? -2.975 1.745 -6.829 1.00 92.50 87 SER A CA 1
ATOM 680 C C . SER A 1 87 ? -1.948 2.692 -6.197 1.00 92.50 87 SER A C 1
ATOM 682 O O . SER A 1 87 ? -2.381 3.657 -5.558 1.00 92.50 87 SER A O 1
ATOM 684 N N . PRO A 1 88 ? -0.635 2.460 -6.385 1.00 90.75 88 PRO A N 1
ATOM 685 C CA . PRO A 1 88 ? 0.391 3.466 -6.125 1.00 90.75 88 PRO A CA 1
ATOM 686 C C . PRO A 1 88 ? 0.150 4.758 -6.912 1.00 90.75 88 PRO A C 1
ATOM 688 O O . PRO A 1 88 ? -0.512 4.685 -7.980 1.00 90.75 88 PRO A O 1
#

Foldseek 3Di:
DDKDKDWDDDPDPVCVVVVVFKTKIWMWDDDPPDIDIDIDIDGDCVVFQADDDDPDDDDDPPLVVGDWDWDWDDDPPDPDIDIDIDGD

pLDDT: mean 88.66, std 8.92, range [61.28, 96.44]

Radius of gyration: 14.78 Å; chains: 1; bounding box: 31×32×34 Å